Protein AF-A0A3M0CSY0-F1 (afdb_monomer_lite)

Structure (mmCIF, N/CA/C/O backbone):
data_AF-A0A3M0CSY0-F1
#
_entry.id   AF-A0A3M0CSY0-F1
#
loop_
_atom_site.group_PDB
_atom_site.id
_atom_site.type_symbol
_atom_site.label_atom_id
_atom_site.label_alt_id
_atom_site.label_comp_id
_atom_site.label_asym_id
_atom_site.label_entity_id
_atom_site.label_seq_id
_atom_site.pdbx_PDB_ins_code
_atom_site.Cartn_x
_atom_site.Cartn_y
_atom_site.Cartn_z
_atom_site.occupancy
_atom_site.B_iso_or_equiv
_atom_site.auth_seq_id
_atom_site.auth_comp_id
_atom_site.auth_asym_id
_atom_site.auth_atom_id
_atom_site.pdbx_PDB_model_num
ATOM 1 N N . MET A 1 1 ? -12.461 6.231 -5.611 1.00 50.19 1 MET A N 1
ATOM 2 C CA . MET A 1 1 ? -11.443 5.939 -4.587 1.00 50.19 1 MET A CA 1
ATOM 3 C C . MET A 1 1 ? -10.574 7.169 -4.495 1.00 50.19 1 MET A C 1
ATOM 5 O O . MET A 1 1 ? -10.160 7.657 -5.540 1.00 50.19 1 MET A O 1
ATOM 9 N N . THR A 1 2 ? -10.433 7.748 -3.309 1.00 57.62 2 THR A N 1
ATOM 10 C CA . THR A 1 2 ? -9.523 8.877 -3.094 1.00 57.62 2 THR A CA 1
ATOM 11 C C . THR A 1 2 ? -8.107 8.344 -3.264 1.00 57.62 2 THR A C 1
ATOM 13 O O . THR A 1 2 ? -7.784 7.323 -2.670 1.00 57.62 2 THR A O 1
ATOM 16 N N . GLU A 1 3 ? -7.310 8.972 -4.121 1.00 67.75 3 GLU A N 1
ATOM 17 C CA . GLU A 1 3 ? -5.940 8.541 -4.401 1.00 67.75 3 GLU A CA 1
ATOM 18 C C . GLU A 1 3 ? -5.123 8.628 -3.106 1.00 67.75 3 GLU A C 1
ATOM 20 O O . GLU A 1 3 ? -4.988 9.705 -2.518 1.00 67.75 3 GLU A O 1
ATOM 25 N N . THR A 1 4 ? -4.659 7.486 -2.598 1.00 83.12 4 THR A N 1
ATOM 26 C CA . THR A 1 4 ? -3.886 7.454 -1.357 1.00 83.12 4 THR A CA 1
ATOM 27 C C . THR A 1 4 ? -2.424 7.803 -1.630 1.00 83.12 4 THR A C 1
ATOM 29 O O . THR A 1 4 ? -1.925 7.731 -2.759 1.00 83.12 4 THR A O 1
ATOM 32 N N . THR A 1 5 ? -1.682 8.140 -0.574 1.00 87.62 5 THR A N 1
ATOM 33 C CA . THR A 1 5 ? -0.224 8.291 -0.674 1.00 87.62 5 THR A CA 1
ATOM 34 C C . THR A 1 5 ? 0.428 7.006 -1.198 1.00 87.62 5 THR A C 1
ATOM 36 O O . THR A 1 5 ? 1.381 7.077 -1.969 1.00 87.62 5 THR A O 1
ATOM 39 N N . ILE A 1 6 ? -0.106 5.835 -0.829 1.00 90.62 6 ILE A N 1
ATOM 40 C CA . ILE A 1 6 ? 0.371 4.533 -1.313 1.00 90.62 6 ILE A CA 1
ATOM 41 C C . ILE A 1 6 ? 0.142 4.401 -2.823 1.00 90.62 6 ILE A C 1
ATOM 43 O O . ILE A 1 6 ? 1.075 4.034 -3.536 1.00 90.62 6 ILE A O 1
ATOM 47 N N . ASP A 1 7 ? -1.036 4.775 -3.328 1.00 90.12 7 ASP A N 1
ATOM 48 C CA . ASP A 1 7 ? -1.347 4.739 -4.767 1.00 90.12 7 ASP A CA 1
ATOM 49 C C . ASP A 1 7 ? -0.433 5.665 -5.577 1.00 90.12 7 ASP A C 1
ATOM 51 O O . ASP A 1 7 ? 0.084 5.289 -6.635 1.00 90.12 7 ASP A O 1
ATOM 55 N N . THR A 1 8 ? -0.165 6.859 -5.042 1.00 93.19 8 THR A N 1
ATOM 56 C CA . THR A 1 8 ? 0.760 7.817 -5.663 1.00 93.19 8 THR A CA 1
ATOM 57 C C . THR A 1 8 ? 2.172 7.237 -5.749 1.00 93.19 8 THR A C 1
ATOM 59 O O . THR A 1 8 ? 2.797 7.257 -6.810 1.00 93.19 8 THR A O 1
ATOM 62 N N . VAL A 1 9 ? 2.687 6.683 -4.646 1.00 94.75 9 VAL A N 1
ATOM 63 C CA . VAL A 1 9 ? 4.035 6.094 -4.608 1.00 94.75 9 VAL A CA 1
ATOM 64 C C . VAL A 1 9 ? 4.126 4.878 -5.532 1.00 94.75 9 VAL A C 1
ATOM 66 O O . VAL A 1 9 ? 5.122 4.731 -6.240 1.00 94.75 9 VAL A O 1
ATOM 69 N N . ARG A 1 10 ? 3.088 4.036 -5.574 1.00 95.69 10 ARG A N 1
ATOM 70 C CA . ARG A 1 10 ? 3.006 2.886 -6.484 1.00 95.69 10 ARG A CA 1
ATOM 71 C C . ARG A 1 10 ? 3.132 3.336 -7.937 1.00 95.69 10 ARG A C 1
ATOM 73 O O . ARG A 1 10 ? 3.993 2.826 -8.646 1.00 95.69 10 ARG A O 1
ATOM 80 N N . THR A 1 11 ? 2.355 4.343 -8.332 1.00 95.56 11 THR A N 1
ATOM 81 C CA . THR A 1 11 ? 2.371 4.902 -9.692 1.00 95.56 11 THR A CA 1
ATOM 82 C C . THR A 1 11 ? 3.753 5.440 -10.072 1.00 95.56 11 THR A C 1
ATOM 84 O O . THR A 1 11 ? 4.259 5.128 -11.148 1.00 95.56 11 THR A O 1
ATOM 87 N N . LEU A 1 12 ? 4.405 6.193 -9.176 1.00 95.88 12 LEU A N 1
ATOM 88 C CA . LEU A 1 12 ? 5.754 6.730 -9.408 1.00 95.88 12 LEU A CA 1
ATOM 89 C C . LEU A 1 12 ? 6.812 5.628 -9.560 1.00 95.88 12 LEU A C 1
ATOM 91 O O . LEU A 1 12 ? 7.722 5.735 -10.383 1.00 95.88 12 LEU 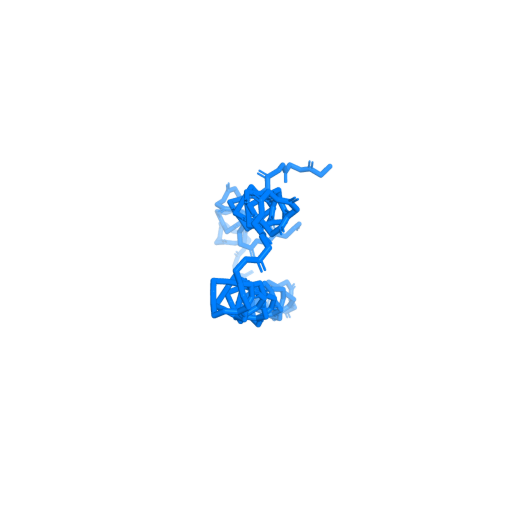A O 1
ATOM 95 N N . LEU A 1 13 ? 6.722 4.567 -8.757 1.00 95.69 13 LEU A N 1
ATOM 96 C CA . LEU A 1 13 ? 7.645 3.439 -8.848 1.00 95.69 13 LEU A CA 1
ATOM 97 C C . LEU A 1 13 ? 7.408 2.622 -10.123 1.00 95.69 13 LEU A C 1
ATOM 99 O O . LEU A 1 13 ? 8.376 2.248 -10.779 1.00 95.69 13 LEU A O 1
ATOM 103 N N . GLU A 1 14 ? 6.154 2.368 -10.499 1.00 95.44 14 GLU A N 1
ATOM 104 C CA . GLU A 1 14 ? 5.801 1.655 -11.733 1.00 95.44 14 GLU A CA 1
ATOM 105 C C . GLU A 1 14 ? 6.253 2.415 -12.984 1.00 95.44 14 GLU A C 1
ATOM 107 O O . GLU A 1 14 ? 6.829 1.805 -13.888 1.00 95.44 14 GLU A O 1
ATOM 112 N N . SER A 1 15 ? 6.081 3.742 -13.019 1.00 96.00 15 SER A N 1
ATOM 113 C CA . SER A 1 15 ? 6.592 4.559 -14.123 1.00 96.00 15 SER A CA 1
ATOM 114 C C . SER A 1 15 ? 8.121 4.529 -14.179 1.00 96.00 15 SER A C 1
ATOM 116 O O . SER A 1 15 ? 8.691 4.304 -15.242 1.00 96.00 15 SER A O 1
ATOM 118 N N . SER A 1 16 ? 8.795 4.643 -13.028 1.00 94.94 16 SER A N 1
ATOM 119 C CA . SER A 1 16 ? 10.263 4.586 -12.951 1.00 94.94 16 SER A CA 1
ATOM 120 C C . SER A 1 16 ? 10.822 3.236 -13.407 1.00 94.94 16 SER A C 1
ATOM 122 O O . SER A 1 16 ? 11.896 3.179 -13.998 1.00 94.94 16 SER A O 1
ATOM 124 N N . VAL A 1 17 ? 10.100 2.141 -13.143 1.00 93.94 17 VAL A N 1
ATOM 125 C CA . VAL A 1 17 ? 10.459 0.801 -13.627 1.00 93.94 17 VAL A CA 1
ATOM 126 C C . VAL A 1 17 ? 10.427 0.743 -15.154 1.00 93.94 17 VAL A C 1
ATOM 128 O O . VAL A 1 17 ? 11.314 0.143 -15.750 1.00 93.94 17 VAL A O 1
ATOM 131 N N . ALA A 1 18 ? 9.430 1.363 -15.786 1.00 92.31 18 ALA A N 1
ATOM 132 C CA . ALA A 1 18 ? 9.292 1.366 -17.242 1.00 92.31 18 ALA A CA 1
ATOM 133 C C . ALA A 1 18 ? 10.351 2.229 -17.955 1.00 92.31 18 ALA A C 1
ATOM 135 O O . ALA A 1 18 ? 10.583 2.049 -19.147 1.00 92.31 18 ALA A O 1
ATOM 136 N N . GLU A 1 19 ? 10.986 3.158 -17.237 1.00 94.75 19 GLU A N 1
ATOM 137 C CA . GLU A 1 19 ? 11.972 4.105 -17.772 1.00 94.75 19 GLU A CA 1
ATOM 138 C C . GLU A 1 19 ? 13.431 3.641 -17.617 1.00 94.75 19 GLU A C 1
ATOM 140 O O . GLU A 1 19 ? 14.349 4.344 -18.045 1.00 94.75 19 GLU A O 1
ATOM 145 N N . THR A 1 20 ? 13.681 2.475 -17.007 1.00 92.50 20 THR A N 1
ATOM 146 C CA . THR A 1 20 ? 15.040 1.996 -16.729 1.00 92.50 20 THR A CA 1
ATOM 147 C C 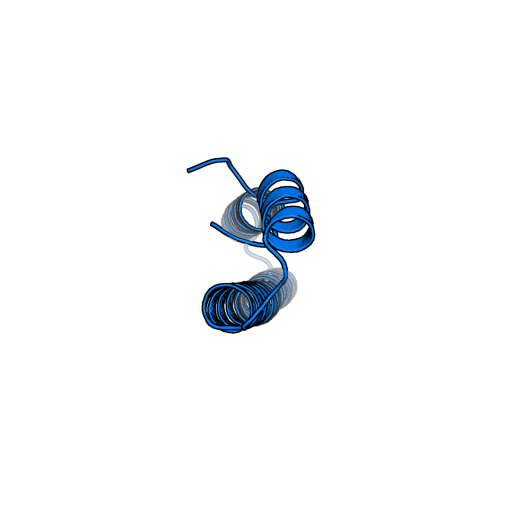. THR A 1 20 ? 15.268 0.547 -17.157 1.00 92.50 20 THR A C 1
ATOM 149 O O . THR A 1 20 ? 14.553 -0.364 -16.753 1.00 92.50 20 THR A O 1
ATOM 152 N N . ASP A 1 21 ? 16.336 0.330 -17.927 1.00 92.38 21 ASP A N 1
ATOM 153 C CA . ASP A 1 21 ? 16.801 -1.003 -18.334 1.00 92.38 21 ASP A CA 1
ATOM 154 C C . ASP A 1 21 ? 17.963 -1.518 -17.463 1.00 92.38 21 ASP A C 1
ATOM 156 O O . ASP A 1 21 ? 18.471 -2.618 -17.689 1.00 92.38 21 ASP A O 1
ATOM 160 N N . ASP A 1 22 ? 18.412 -0.736 -16.471 1.00 97.25 22 ASP A N 1
ATOM 161 C CA . ASP A 1 22 ? 19.491 -1.149 -15.573 1.00 97.25 22 ASP A CA 1
ATOM 162 C C . ASP A 1 22 ? 18.996 -2.270 -14.637 1.00 97.25 22 ASP A C 1
ATOM 164 O O . ASP A 1 22 ? 18.081 -2.041 -13.838 1.00 97.25 22 ASP A O 1
ATOM 168 N N . PRO A 1 23 ? 19.582 -3.484 -14.683 1.00 95.44 23 PRO A N 1
ATOM 169 C CA . PRO A 1 23 ? 19.079 -4.619 -13.911 1.00 95.44 23 PRO A CA 1
ATOM 170 C C . PRO A 1 23 ? 19.100 -4.405 -12.392 1.00 95.44 23 PRO A C 1
ATOM 172 O O . PRO A 1 23 ? 18.229 -4.918 -11.685 1.00 95.44 23 PRO A O 1
ATOM 175 N N . GLU A 1 24 ? 20.079 -3.661 -11.872 1.00 96.94 24 GLU A N 1
ATOM 176 C CA . GLU A 1 24 ? 20.203 -3.390 -10.441 1.00 96.94 24 GLU A CA 1
ATOM 177 C C . GLU A 1 24 ? 19.147 -2.375 -9.989 1.00 96.94 24 GLU A C 1
ATOM 179 O O . GLU A 1 24 ? 18.480 -2.577 -8.968 1.00 96.94 24 GLU A O 1
ATOM 184 N N . VAL A 1 25 ? 18.947 -1.306 -10.762 1.00 96.75 25 VAL A N 1
ATOM 185 C CA . VAL A 1 25 ? 17.887 -0.319 -10.512 1.00 96.75 25 VAL A CA 1
ATOM 186 C C . VAL A 1 25 ? 16.517 -0.989 -10.604 1.00 96.75 25 VAL A C 1
ATOM 188 O O . VAL A 1 25 ? 15.683 -0.822 -9.712 1.00 96.75 25 VAL A O 1
ATOM 191 N N . HIS A 1 26 ? 16.303 -1.828 -11.614 1.00 96.38 26 HIS A N 1
ATOM 192 C CA . HIS A 1 26 ? 15.045 -2.532 -11.830 1.00 96.38 26 HIS A CA 1
ATOM 193 C C . HIS A 1 26 ? 14.720 -3.512 -10.686 1.00 96.38 26 HIS A C 1
ATOM 195 O O . HIS A 1 26 ? 13.556 -3.637 -10.284 1.00 96.38 26 HIS A O 1
ATOM 201 N N . PHE A 1 27 ? 15.738 -4.176 -10.123 1.00 96.19 27 PHE A N 1
ATOM 202 C CA . PHE A 1 27 ? 15.612 -4.994 -8.914 1.00 96.19 27 PHE A CA 1
ATOM 203 C C . PHE A 1 27 ? 15.213 -4.152 -7.693 1.00 96.19 27 PHE A C 1
ATOM 205 O O . PHE A 1 27 ? 14.276 -4.515 -6.974 1.00 96.19 27 PHE A O 1
ATOM 212 N N . LYS A 1 28 ? 15.877 -3.011 -7.467 1.00 97.75 28 LYS A N 1
ATOM 213 C CA . LYS A 1 28 ? 15.580 -2.114 -6.337 1.00 97.75 28 LYS A CA 1
ATOM 214 C C . LYS A 1 28 ? 14.161 -1.555 -6.411 1.00 97.75 28 LYS A C 1
ATOM 216 O O . LYS A 1 28 ? 13.444 -1.606 -5.415 1.00 97.75 28 LYS A O 1
ATOM 221 N N . LEU A 1 29 ? 13.727 -1.088 -7.582 1.00 97.44 29 LEU A N 1
ATOM 222 C CA . LEU A 1 29 ? 12.382 -0.539 -7.776 1.00 97.44 29 LEU A CA 1
ATOM 223 C C . LEU A 1 29 ? 11.290 -1.603 -7.596 1.00 97.44 29 LEU A C 1
ATOM 225 O O . LEU A 1 29 ? 10.298 -1.355 -6.910 1.00 97.44 29 LEU A O 1
ATOM 229 N N . ARG A 1 30 ? 11.491 -2.823 -8.117 1.00 95.62 30 ARG A N 1
ATOM 230 C CA . ARG A 1 30 ? 10.580 -3.950 -7.840 1.00 95.62 30 ARG A CA 1
ATOM 231 C C . ARG A 1 30 ? 10.524 -4.296 -6.356 1.00 95.62 30 ARG A C 1
ATOM 233 O O . ARG A 1 30 ? 9.443 -4.556 -5.838 1.00 95.62 30 ARG A O 1
ATOM 240 N N . THR A 1 31 ? 11.664 -4.284 -5.672 1.00 97.31 31 THR A N 1
ATOM 241 C CA . THR A 1 31 ? 11.717 -4.537 -4.226 1.00 97.31 31 THR A CA 1
ATOM 242 C C . THR A 1 31 ? 10.964 -3.450 -3.456 1.00 97.31 31 THR A C 1
ATOM 244 O O . THR A 1 31 ? 10.200 -3.760 -2.547 1.00 97.31 31 THR A O 1
ATOM 247 N N . ALA A 1 32 ? 11.102 -2.180 -3.850 1.00 97.69 32 ALA A N 1
ATOM 248 C CA . ALA A 1 32 ? 10.344 -1.080 -3.259 1.00 97.69 32 ALA A CA 1
ATOM 249 C C . ALA A 1 32 ? 8.826 -1.258 -3.448 1.00 97.69 32 ALA A C 1
ATOM 251 O O . ALA A 1 32 ? 8.079 -1.107 -2.483 1.00 97.69 32 ALA A O 1
ATOM 252 N N . LEU A 1 33 ? 8.372 -1.665 -4.641 1.00 96.62 33 LEU A N 1
ATOM 253 C CA . LEU A 1 33 ? 6.963 -1.998 -4.898 1.00 96.62 33 LEU A CA 1
ATOM 254 C C . LEU A 1 33 ? 6.461 -3.146 -4.010 1.00 96.62 33 LEU A C 1
ATOM 256 O O . LEU A 1 33 ? 5.348 -3.087 -3.489 1.00 96.62 33 LEU A O 1
ATOM 260 N N . GLN A 1 34 ? 7.280 -4.180 -3.807 1.00 96.62 34 GLN A N 1
ATOM 261 C CA . GLN A 1 34 ? 6.937 -5.300 -2.926 1.00 96.62 34 GLN A CA 1
ATOM 262 C C . GLN A 1 34 ? 6.799 -4.856 -1.465 1.00 96.62 34 GLN A C 1
ATOM 264 O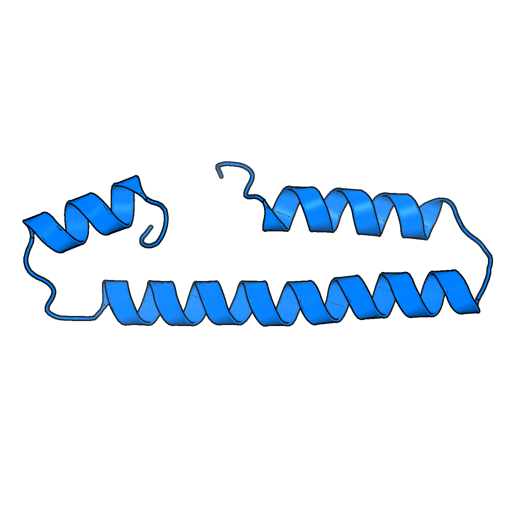 O . GLN A 1 34 ? 5.840 -5.240 -0.801 1.00 96.62 34 GLN A O 1
ATOM 269 N N . LEU A 1 35 ? 7.720 -4.026 -0.968 1.00 97.31 35 LEU A N 1
ATOM 270 C CA . LEU A 1 35 ? 7.649 -3.478 0.390 1.00 97.31 35 LEU A CA 1
ATOM 271 C C . LEU A 1 35 ? 6.435 -2.562 0.570 1.00 97.31 35 LEU A C 1
ATOM 273 O O . LEU A 1 35 ? 5.763 -2.637 1.597 1.00 97.31 35 LEU A O 1
ATOM 277 N N . LEU A 1 36 ? 6.116 -1.750 -0.439 1.00 95.81 36 LEU A N 1
ATOM 278 C CA . LEU A 1 36 ? 4.923 -0.910 -0.434 1.00 95.81 36 LEU A CA 1
ATOM 279 C C . LEU A 1 36 ? 3.647 -1.757 -0.339 1.00 95.81 36 LEU A C 1
ATOM 281 O O . LEU A 1 36 ? 2.778 -1.443 0.464 1.00 95.81 36 LEU A O 1
ATOM 285 N N . ALA A 1 37 ? 3.567 -2.867 -1.079 1.00 94.25 37 ALA A N 1
ATOM 286 C CA . ALA A 1 37 ? 2.430 -3.785 -1.006 1.00 94.25 37 ALA A CA 1
ATOM 287 C C . ALA A 1 37 ? 2.272 -4.442 0.380 1.00 94.25 37 ALA A C 1
ATOM 289 O O . ALA A 1 37 ? 1.152 -4.697 0.818 1.00 94.25 37 ALA A O 1
ATOM 290 N N . VAL A 1 38 ? 3.374 -4.700 1.095 1.00 95.69 38 VAL A N 1
ATOM 291 C CA . VAL A 1 38 ? 3.317 -5.194 2.482 1.00 95.69 38 VAL A CA 1
ATOM 292 C C . VAL A 1 38 ? 2.714 -4.142 3.412 1.00 95.69 38 VAL A C 1
ATOM 294 O O . VAL A 1 38 ? 1.872 -4.486 4.239 1.00 95.69 38 VAL A O 1
ATOM 297 N N . ILE A 1 39 ? 3.124 -2.879 3.277 1.00 92.56 39 ILE A N 1
ATOM 298 C CA . ILE A 1 39 ? 2.596 -1.768 4.086 1.00 92.56 39 ILE A CA 1
ATOM 299 C C . ILE A 1 39 ? 1.109 -1.551 3.793 1.00 92.56 39 ILE A C 1
ATOM 301 O O . ILE A 1 39 ? 0.321 -1.435 4.726 1.00 92.56 39 ILE A O 1
ATOM 305 N N . ASP A 1 40 ? 0.732 -1.566 2.517 1.00 92.50 40 ASP A N 1
ATOM 306 C CA . ASP A 1 40 ? -0.655 -1.449 2.058 1.00 92.50 40 ASP A CA 1
ATOM 307 C C . ASP A 1 40 ? -1.535 -2.517 2.718 1.00 92.50 40 ASP A C 1
ATOM 309 O O . ASP A 1 40 ? -2.506 -2.213 3.411 1.00 92.50 40 ASP A O 1
ATOM 313 N N . ARG A 1 41 ? -1.094 -3.783 2.670 1.00 93.06 41 ARG A N 1
ATOM 314 C CA . ARG A 1 41 ? -1.821 -4.873 3.324 1.00 93.06 41 ARG A CA 1
ATOM 315 C C . ARG A 1 41 ? -1.887 -4.718 4.844 1.00 93.06 41 ARG A C 1
ATOM 317 O O . ARG A 1 41 ? -2.901 -5.060 5.447 1.00 93.06 41 ARG A O 1
ATOM 324 N N . GLN A 1 42 ? -0.825 -4.239 5.491 1.00 91.12 42 GLN A N 1
ATOM 325 C CA . GLN A 1 42 ? -0.847 -3.974 6.934 1.00 91.12 42 GLN A CA 1
ATOM 326 C C . GLN A 1 42 ? -1.858 -2.883 7.293 1.00 91.12 42 GLN A C 1
ATOM 328 O O . GLN A 1 42 ? -2.549 -3.013 8.304 1.00 91.12 42 GLN A O 1
ATOM 333 N N . GLN A 1 43 ? -1.964 -1.839 6.470 1.00 88.75 43 GLN A N 1
ATOM 334 C CA . GLN A 1 43 ? -2.931 -0.768 6.666 1.00 88.75 43 GLN A CA 1
ATOM 335 C C . GLN A 1 43 ? -4.364 -1.270 6.470 1.00 88.75 43 GLN A C 1
ATOM 337 O O . GLN A 1 43 ? -5.217 -0.977 7.305 1.00 88.75 43 GLN A O 1
ATOM 342 N N . GLU A 1 44 ? -4.621 -2.080 5.440 1.00 88.94 44 GLU A N 1
ATOM 343 C CA . GLU A 1 44 ? -5.921 -2.731 5.246 1.00 88.94 44 GLU A CA 1
ATOM 344 C C . GLU A 1 44 ? -6.310 -3.589 6.454 1.00 88.94 44 GLU A C 1
ATOM 346 O O . GLU A 1 44 ? -7.392 -3.413 7.003 1.00 88.94 44 GLU A O 1
ATOM 351 N N . VAL A 1 45 ? -5.415 -4.465 6.927 1.00 89.31 45 VAL A N 1
ATOM 352 C CA . VAL A 1 45 ? -5.671 -5.316 8.105 1.00 89.31 45 VAL A CA 1
ATOM 353 C C . VAL A 1 45 ? -5.948 -4.475 9.351 1.00 89.31 45 VAL A C 1
ATOM 355 O O . VAL A 1 45 ? -6.829 -4.814 10.140 1.00 89.31 45 VAL A O 1
ATOM 358 N N . ALA A 1 46 ? -5.201 -3.387 9.554 1.00 86.81 46 ALA A N 1
ATOM 359 C CA . ALA A 1 46 ? -5.423 -2.488 10.679 1.00 86.81 46 ALA A CA 1
ATOM 360 C C . ALA A 1 46 ? -6.783 -1.781 10.578 1.00 86.81 46 ALA A C 1
ATOM 362 O O . ALA A 1 46 ? -7.497 -1.709 11.578 1.00 86.81 46 ALA A O 1
ATOM 363 N N . SER A 1 47 ? -7.158 -1.316 9.383 1.00 85.19 47 SER A N 1
ATOM 364 C CA . SER A 1 47 ? -8.468 -0.716 9.118 1.00 85.19 47 SER A CA 1
ATOM 365 C C . SER A 1 47 ? -9.593 -1.722 9.379 1.00 85.19 47 SER A C 1
ATOM 367 O O . SER A 1 47 ? -10.472 -1.454 10.193 1.00 85.19 47 SER A O 1
ATOM 369 N N . GLU A 1 48 ? -9.505 -2.932 8.814 1.00 86.19 48 GLU A N 1
ATOM 370 C CA . GLU A 1 48 ? -10.450 -4.036 9.048 1.00 86.19 48 GLU A CA 1
ATOM 371 C C . GLU A 1 48 ? -10.589 -4.350 10.552 1.00 86.19 48 GLU A C 1
ATOM 373 O O . GLU A 1 48 ? -11.694 -4.541 11.067 1.00 86.19 48 GLU A O 1
ATOM 378 N N . ALA A 1 49 ? -9.479 -4.391 11.294 1.00 85.50 49 ALA A N 1
ATOM 379 C CA . ALA A 1 49 ? -9.499 -4.641 12.733 1.00 85.50 49 ALA A CA 1
ATOM 380 C C . ALA A 1 49 ? -10.188 -3.507 13.511 1.00 85.50 49 ALA A C 1
ATOM 382 O O . ALA A 1 49 ? -10.964 -3.776 14.431 1.00 85.50 49 ALA A O 1
ATOM 383 N N . LEU A 1 50 ? -9.941 -2.247 13.139 1.00 84.12 50 LEU A N 1
ATOM 384 C CA . LEU A 1 50 ? -10.586 -1.085 13.750 1.00 84.12 50 LEU A CA 1
ATOM 385 C C . LEU A 1 50 ? -12.083 -1.012 13.398 1.00 84.12 50 LEU A C 1
ATOM 387 O O . LEU A 1 50 ? -12.897 -0.672 14.259 1.00 84.12 50 LEU A O 1
ATOM 391 N N . GLU A 1 51 ? -12.473 -1.383 12.177 1.00 81.19 51 GLU A N 1
ATOM 392 C CA . GLU A 1 51 ? -13.875 -1.452 11.746 1.00 81.19 51 GLU A CA 1
ATOM 393 C C . GLU A 1 51 ? -14.688 -2.444 12.583 1.00 81.19 51 GLU A C 1
ATOM 395 O O . GLU A 1 51 ? -15.854 -2.176 12.875 1.00 81.19 51 GLU A O 1
ATOM 400 N N . ASN A 1 52 ? -14.067 -3.537 13.031 1.00 80.31 52 ASN A N 1
ATOM 401 C CA . ASN A 1 52 ? -14.707 -4.575 13.842 1.00 80.31 52 ASN A CA 1
ATOM 402 C C . ASN A 1 52 ? -14.557 -4.371 15.360 1.00 80.31 52 ASN A C 1
ATOM 404 O O . ASN A 1 52 ? -15.180 -5.088 16.143 1.00 80.31 52 ASN A O 1
ATOM 408 N N . ALA A 1 53 ? -13.752 -3.405 15.802 1.00 82.81 53 ALA A N 1
ATOM 409 C CA . ALA A 1 53 ? -13.558 -3.134 17.219 1.00 82.81 53 ALA A CA 1
ATOM 410 C C . ALA A 1 53 ? -14.746 -2.360 17.828 1.00 82.81 53 ALA A C 1
ATOM 412 O O . ALA A 1 53 ? -15.342 -1.472 17.199 1.00 82.81 53 ALA A O 1
ATOM 413 N N . GLU A 1 54 ? -15.063 -2.647 19.094 1.00 83.00 54 GL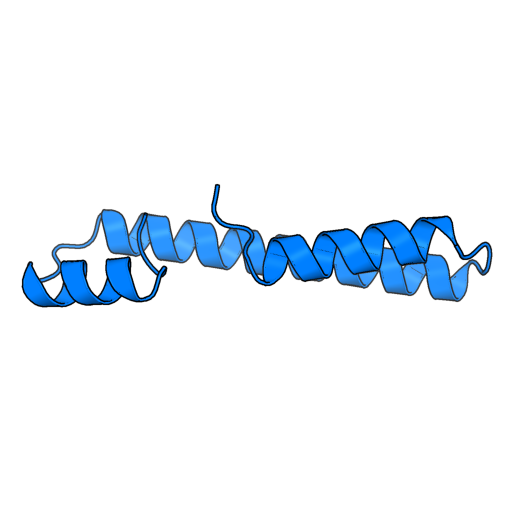U A N 1
ATOM 414 C CA . GLU A 1 54 ? -16.006 -1.860 19.901 1.00 83.00 54 GLU A CA 1
ATOM 415 C C . GLU A 1 54 ? -15.370 -0.516 20.299 1.00 83.00 54 GLU A C 1
ATOM 417 O O . GLU A 1 54 ? -14.912 -0.303 21.418 1.00 83.00 54 GLU A O 1
ATOM 422 N N . ILE A 1 55 ? -15.295 0.393 19.327 1.00 83.19 55 ILE A N 1
ATOM 423 C CA . ILE A 1 55 ? -14.789 1.760 19.477 1.00 83.19 55 ILE A CA 1
ATOM 424 C C . ILE A 1 55 ? -15.965 2.710 19.727 1.00 83.19 55 ILE A C 1
ATOM 426 O O . ILE A 1 55 ? -16.969 2.666 19.010 1.00 83.19 55 ILE A O 1
ATOM 430 N N . GLU A 1 56 ? -15.813 3.606 20.706 1.00 87.75 56 GLU A N 1
ATOM 431 C CA . GLU A 1 56 ? -16.754 4.698 20.976 1.00 87.75 56 GLU A CA 1
ATOM 432 C C . GLU A 1 56 ? -17.065 5.499 19.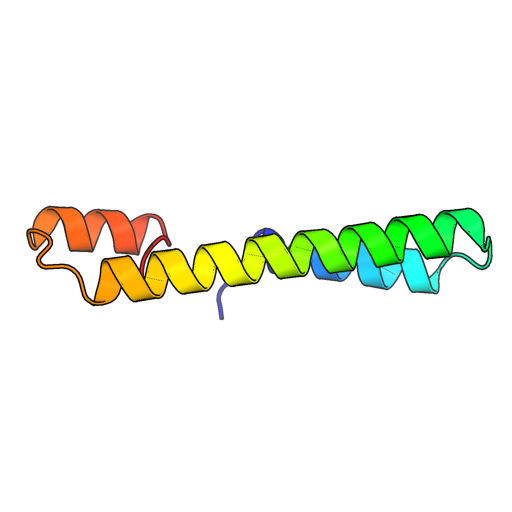698 1.00 87.75 56 GLU A C 1
ATOM 434 O O . GLU A 1 56 ? -16.164 5.827 18.923 1.00 87.75 56 GLU A O 1
ATOM 439 N N . ALA A 1 57 ? -18.338 5.847 19.485 1.00 83.81 57 ALA A N 1
ATOM 440 C CA . ALA A 1 57 ? -18.824 6.453 18.242 1.00 83.81 57 ALA A CA 1
ATOM 441 C C . ALA A 1 57 ? -18.030 7.699 17.807 1.00 83.81 57 ALA A C 1
ATOM 443 O O . ALA A 1 57 ? -17.672 7.818 16.638 1.00 83.81 57 ALA A O 1
ATOM 444 N N . LYS A 1 58 ? -17.680 8.578 18.756 1.00 88.12 58 LYS A N 1
ATOM 445 C CA . LYS A 1 58 ? -16.889 9.788 18.485 1.00 88.12 58 LYS A CA 1
ATOM 446 C C . LYS A 1 58 ? -15.466 9.468 18.017 1.00 88.12 58 LYS A C 1
ATOM 448 O O . LYS A 1 58 ? -14.941 10.108 17.113 1.00 88.12 58 LYS A O 1
ATOM 453 N N . THR A 1 59 ? -14.837 8.464 18.619 1.00 88.31 59 THR A N 1
ATOM 454 C CA . THR A 1 59 ? -13.496 8.016 18.223 1.00 88.31 59 THR A CA 1
ATOM 455 C C . THR A 1 59 ? -13.531 7.362 16.842 1.00 88.31 59 THR A C 1
ATOM 457 O O . THR A 1 59 ? -12.628 7.584 16.041 1.00 88.31 59 THR A O 1
ATOM 460 N N . ARG A 1 60 ? -14.599 6.620 16.525 1.00 86.50 60 ARG A N 1
ATOM 461 C CA . ARG A 1 60 ? -14.806 6.024 15.198 1.00 86.50 60 ARG A CA 1
ATOM 462 C C . ARG A 1 60 ? -14.971 7.085 14.104 1.00 86.50 60 ARG A C 1
ATOM 464 O O . ARG A 1 60 ? -14.376 6.950 13.043 1.00 86.50 60 ARG A O 1
ATOM 471 N N . GLU A 1 61 ? -15.734 8.143 14.369 1.00 86.69 61 GLU A N 1
ATOM 472 C CA . GLU A 1 61 ? -15.911 9.266 13.438 1.00 86.69 61 GLU A CA 1
ATOM 473 C C . GLU A 1 61 ? -14.577 9.965 13.137 1.00 86.69 61 GLU A C 1
ATOM 475 O O . GLU A 1 61 ? -14.199 10.081 11.973 1.00 86.69 61 GLU A O 1
ATOM 480 N N . ASN A 1 62 ? -13.793 10.286 14.173 1.00 89.00 62 ASN A N 1
ATOM 481 C CA . ASN A 1 62 ? -12.462 10.880 14.007 1.00 89.00 62 ASN A CA 1
ATOM 482 C C . ASN A 1 62 ? -11.516 9.988 13.184 1.00 89.00 62 ASN A C 1
ATOM 484 O O . ASN A 1 62 ? -10.775 10.476 12.336 1.00 89.00 62 ASN A O 1
ATOM 488 N N . LEU A 1 63 ? -11.513 8.675 13.435 1.00 85.75 63 LEU A N 1
ATOM 489 C CA . LEU A 1 63 ? -10.664 7.737 12.695 1.00 85.75 63 LEU A CA 1
ATOM 490 C C . LEU A 1 63 ? -11.051 7.661 11.212 1.00 85.75 63 LEU A C 1
ATOM 492 O O . LEU A 1 63 ? -10.167 7.540 10.365 1.00 85.75 63 LEU A O 1
ATOM 496 N N . ARG A 1 64 ? -12.344 7.777 10.895 1.00 84.38 64 ARG A N 1
ATOM 497 C CA . ARG A 1 64 ? -12.845 7.808 9.516 1.00 84.38 64 ARG A CA 1
ATOM 498 C C . ARG A 1 64 ? -12.473 9.111 8.804 1.00 84.38 64 ARG A C 1
ATOM 500 O O . ARG A 1 64 ? -12.005 9.062 7.673 1.00 84.38 64 ARG A O 1
ATOM 507 N N . GLU A 1 65 ? -12.582 10.262 9.472 1.00 87.56 65 GLU A N 1
ATOM 508 C CA . GLU A 1 65 ? -12.109 11.548 8.924 1.00 87.56 65 GLU A CA 1
ATOM 509 C C . GLU A 1 65 ? -10.602 11.551 8.638 1.00 87.56 65 GLU A C 1
ATOM 511 O O . GLU A 1 65 ? -10.149 12.129 7.653 1.00 87.56 65 GLU A O 1
ATOM 516 N N . LEU A 1 66 ? -9.825 10.874 9.484 1.00 85.56 66 LEU A N 1
ATOM 517 C CA . LEU A 1 66 ? -8.382 10.715 9.315 1.00 85.56 66 LEU A CA 1
ATOM 518 C C . LEU A 1 66 ? -7.998 9.639 8.280 1.00 85.56 66 LEU A C 1
ATOM 520 O O . LEU A 1 66 ? -6.811 9.475 8.004 1.00 85.56 66 LEU A O 1
ATOM 524 N N . GLY A 1 67 ? -8.967 8.910 7.712 1.00 79.88 67 GLY A N 1
ATOM 525 C CA . GLY A 1 67 ? -8.732 7.872 6.702 1.00 79.88 67 GLY A CA 1
ATOM 526 C C . GLY A 1 67 ? -8.177 6.550 7.246 1.00 79.88 67 GLY A C 1
ATOM 527 O O . GLY A 1 67 ? -7.643 5.752 6.481 1.00 79.88 67 GLY A O 1
ATOM 528 N N . TYR A 1 68 ? -8.282 6.307 8.557 1.00 78.88 68 TYR A N 1
ATOM 529 C CA . TYR A 1 68 ? -7.92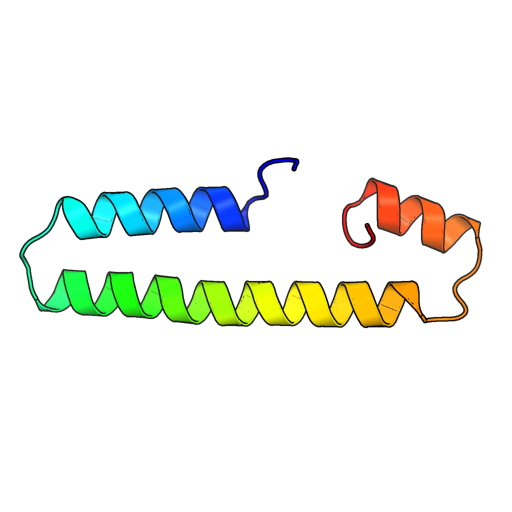7 5.022 9.182 1.00 78.88 68 TYR A CA 1
ATOM 530 C C . TYR A 1 68 ? -9.058 3.989 9.135 1.00 78.88 68 TYR A C 1
ATOM 532 O O . TYR A 1 68 ? -8.829 2.831 9.469 1.00 78.88 68 TYR A O 1
ATOM 540 N N . LEU A 1 69 ? -10.270 4.423 8.789 1.00 77.06 69 LEU A N 1
ATOM 541 C CA . LEU A 1 69 ? -11.466 3.603 8.623 1.00 77.06 69 LEU A CA 1
ATOM 542 C C . LEU A 1 69 ? -12.124 3.975 7.298 1.00 77.06 69 LEU A C 1
ATOM 544 O O . LEU A 1 69 ? -12.136 5.161 6.956 1.00 77.06 69 LEU A O 1
ATOM 548 N N . ASN A 1 70 ? -12.712 2.998 6.605 1.00 66.88 70 ASN A N 1
ATOM 549 C CA . ASN A 1 70 ? -13.508 3.251 5.404 1.00 66.88 70 ASN A CA 1
ATOM 550 C C . ASN A 1 70 ? -15.003 3.496 5.712 1.00 66.88 70 ASN A C 1
ATOM 552 O O . ASN A 1 70 ? -15.522 3.170 6.816 1.00 66.88 70 ASN A O 1
#

Secondary structure (DSSP, 8-state):
----HHHHHHHHHHHHHHT---HHHHHHHHHHHHHHHHHHHHHHHHHHHHHHS---HHHHHHHHHTTS--

Radius of gyration: 16.3 Å; chains: 1; bounding box: 39×17×39 Å

pLDDT: mean 88.88, std 9.0, range [50.19, 97.75]

Sequence (70 aa):
MTETTIDTVRTLLESSVAETDDPEVHFKLRTALQLLAVIDRQQEVASEALENAEIEAKTRENLRELGYLN

Organism: NCBI:txid660522

Foldseek 3Di:
DPCDPLNVLLVVLVVVLVVDPPPVSNVVSVVVNVVSVVVVVVLVVQQVVLVPDPDDPVVVVVCVVVVSHD

=== Feature glossary ===
Key to the feature types in this record:

pLDDT. pLDDT is the predicted lDDT-Cα score: AlphaFold's confidence that the local environment of each residue (all inter-atomic distances within 15 Å) is correctly placed. It is a per-residue number between 0 and 100, with higher meaning more reliable.

Radius of gyration, Cα contacts, bounding box. The geometric summary reports three shape descriptors. Rg (radius of gyration) measures how spread out the Cα atoms are about their centre of mass; compact globular proteins have small Rg, elongated or unfolded ones large. Cα contacts (<8 Å, |i−j|>4) count long-range residue pairs in spatial proximity — high for tightly packed folds, near zero for rods or random coil. The bounding-box extents give the protein's footprint along x, y, z in Å.

Backbone torsions (φ/ψ). Backbone dihedral angles. Every residue except chain termini has a φ (preceding-C → N → Cα → C) and a ψ (N → Cα → C → next-N). They are reported in degrees following the IUPAC sign convention. Secondary structure is essentially a statement about which (φ, ψ) basin each residue occupies.

Contact-map, Ramachandran, and PAE plots. Plot images: a contact map (which residues are close in 3D, as an N×N binary image), a Ramachandran scatter (backbone torsion angles, revealing secondary-structure composition at a glance), and — for AlphaFold structures — a PAE heatmap (pairwise prediction confidence).

Predicted aligned error. Predicted Aligned Error (PAE) is an AlphaFold confidence matrix: entry (i, j) is the expected error in the position of residue j, in ångströms, when the prediction is superimposed on the true structure at residue i. Low PAE within a block of residues means that block is internally rigid and well-predicted; high PAE between two blocks means their relative placement is uncertain even if each block individually is confident.

Secondary structure (3-state, P-SEA). Three-state secondary structure (P-SEA) collapses the eight DSSP classes into helix (a), strand (b), and coil (c). P-SEA assigns these from Cα geometry alone — distances and angles — without requiring backbone oxygens, so it works on any Cα trace.

Solvent-accessible surface area. Solvent-accessible surface area (SASA) is the area in Å² traced out by the centre of a 1.4 Å probe sphere (a water molecule) rolled over the protein's van der Waals surface (Shrake–Rupley / Lee–Richards construction). Buried residues have near-zero SASA; fully exposed residues can exceed 200 Å². The total SASA scales roughly with the number of surface residues.

Foldseek 3Di. The Foldseek 3Di string encodes local tertiary geometry as a 20-letter alphabet — one character per residue — derived from the relative positions of nearby Cα atoms. Unlike the amino-acid sequence, 3Di is a direct function of the 3D structure, so two proteins with the same fold have similar 3Di strings even at low sequence identity.

B-factor. For experimental (PDB) structures, the B-factor (temperature factor) quantifies the positional spread of each atom in the crystal — a combination of thermal vibration and static disorder — in units of Å². High B-factors mark flexible loops or poorly resolved regions; low B-factors mark the rigid, well-ordered core.

mmCIF coordinates. The mmCIF block holds the 3D Cartesian coordinates of each backbone atom (N, Cα, C, O) in ångströms. mmCIF is the PDB's canonical archive format — a tagged-loop text representation of the atomic model.

InterPro / GO / CATH / organism. Functional annotations link the protein to curated databases. InterPro entries identify conserved domains and families by matching the sequence against member-database signatures (Pfam, PROSITE, CDD, …). Gene Ontology (GO) terms describe molecular function, biological process, and cellular component in a controlled vocabulary. CATH places the structure in a hierarchical fold classification (Class/Architecture/Topology/Homologous-superfamily). The organism is the source species.

Rendered structure images. Structure images are PyMOL renders from six orthogonal camera directions. Cartoon representation draws helices as coils and strands as arrows; sticks shows the backbone as bonds; surface shows the solvent-excluded envelope. Rainbow coloring maps sequence position to hue (blue→red, N→C); chain coloring assigns a distinct color per polypeptide.

Sequence. This is the polypeptide sequence — one letter per residue, N-terminus first. Length ranges from a few dozen residues for small domains to over a thousand for large multi-domain proteins.

Secondary structure (8-state, DSSP). The SS8 string is DSSP's per-residue secondary-structure call. α-helix (H) means an i→i+4 H-bond ladder; β-strand (E) means the residue participates in a β-sheet; 3₁₀ (G) and π (I) are tighter and wider helices; T/S are turns/bends; '-' is loop.

Nearest PDB structures. Structural nearest neighbors (via Foldseek easy-search vs the PDB). Reported per hit: target PDB id, E-value, and alignment TM-score. A TM-score above ~0.5 is the conventional threshold for 'same fold'.